Protein AF-A0A2P8WBK2-F1 (afdb_monomer_lite)

Foldseek 3Di:
DKDWAQDWDFDADPVGDTPDTDRTDIDDDDDPPPDPVVVQVVLVVCVVVVNDPDPDDPLNVVLVVVVVVVVVCCVVVVDDDDDDDSPDDDDDDDD

pLDDT: mean 80.71, std 12.58, range [42.25, 95.12]

Secondary structure (DSSP, 8-state):
-EEEE---EEEE-TTS-EEEEE--EEEE-------HHHHHHHHHHHHHTTSS--SS-HHHHHHHHHHHHHHHHHHHH-PPP----TTS-PPP---

Structure (mmCIF, N/CA/C/O backbone):
data_AF-A0A2P8WBK2-F1
#
_entry.id   AF-A0A2P8WBK2-F1
#
loop_
_atom_site.group_PDB
_atom_site.id
_atom_site.type_symbol
_atom_site.label_atom_id
_atom_site.label_alt_id
_atom_site.label_comp_id
_atom_site.label_asym_id
_atom_site.label_entity_id
_atom_site.label_seq_id
_atom_site.pdbx_PDB_ins_code
_atom_site.Cartn_x
_atom_site.Cartn_y
_atom_site.Cartn_z
_atom_site.occupancy
_atom_site.B_iso_or_equiv
_atom_site.auth_seq_id
_atom_site.auth_comp_id
_atom_site.auth_asym_id
_atom_site.auth_atom_id
_atom_site.pdbx_PDB_model_num
ATOM 1 N N . ILE A 1 1 ? 12.345 6.448 -12.024 1.00 84.12 1 ILE A N 1
ATOM 2 C CA . ILE A 1 1 ? 13.042 6.530 -10.712 1.00 84.12 1 ILE A CA 1
ATOM 3 C C . ILE A 1 1 ? 14.537 6.705 -10.976 1.00 84.12 1 ILE A C 1
ATOM 5 O O . ILE A 1 1 ? 15.031 6.085 -11.912 1.00 84.12 1 ILE A O 1
ATOM 9 N N . LEU A 1 2 ? 15.235 7.562 -10.224 1.00 90.19 2 LEU A N 1
ATOM 10 C CA . LEU A 1 2 ? 16.692 7.724 -10.320 1.00 90.19 2 LEU A CA 1
ATOM 11 C C . LEU A 1 2 ? 17.342 7.142 -9.067 1.00 90.19 2 LEU A C 1
ATOM 13 O O . LEU A 1 2 ? 16.966 7.514 -7.959 1.00 90.19 2 LEU A O 1
ATOM 17 N N . ILE A 1 3 ? 18.297 6.235 -9.246 1.00 89.25 3 ILE A N 1
ATOM 18 C CA . ILE A 1 3 ? 19.036 5.604 -8.153 1.00 89.25 3 ILE A CA 1
ATOM 19 C C . ILE A 1 3 ? 20.492 6.032 -8.281 1.00 89.25 3 ILE A C 1
ATOM 21 O O . ILE A 1 3 ? 21.156 5.701 -9.262 1.00 89.25 3 ILE A O 1
ATOM 25 N N . HIS A 1 4 ? 20.981 6.773 -7.289 1.00 89.81 4 HIS A N 1
ATOM 26 C CA . HIS A 1 4 ? 22.387 7.143 -7.209 1.00 89.81 4 HIS A CA 1
ATOM 27 C C . HIS A 1 4 ? 23.160 6.059 -6.456 1.00 89.81 4 HIS A C 1
ATOM 29 O O . HIS A 1 4 ? 22.871 5.783 -5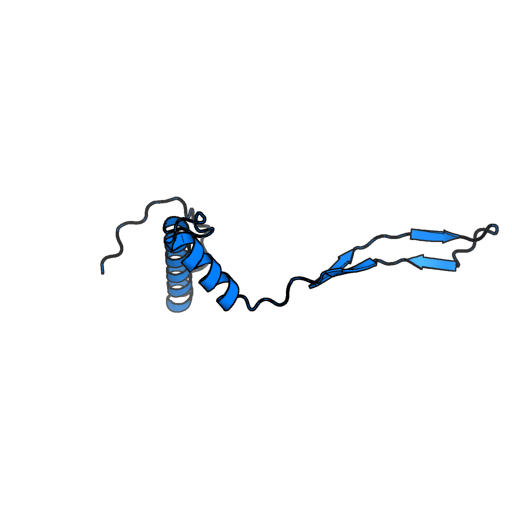.290 1.00 89.81 4 HIS A O 1
ATOM 35 N N . ARG A 1 5 ? 24.148 5.452 -7.112 1.00 85.69 5 ARG A N 1
ATOM 36 C CA . ARG A 1 5 ? 25.051 4.474 -6.501 1.00 85.69 5 ARG A CA 1
ATOM 37 C C . ARG A 1 5 ? 26.440 5.071 -6.404 1.00 85.69 5 ARG A C 1
ATOM 39 O O . ARG A 1 5 ? 27.054 5.389 -7.418 1.00 85.69 5 ARG A O 1
ATOM 46 N N . GLN A 1 6 ? 26.941 5.210 -5.182 1.00 81.94 6 GLN A N 1
ATOM 47 C CA . GLN A 1 6 ? 28.331 5.591 -4.970 1.00 81.94 6 GLN A CA 1
ATOM 48 C C . GLN A 1 6 ? 29.214 4.378 -5.255 1.00 81.94 6 GLN A C 1
ATOM 50 O O . GLN A 1 6 ? 29.123 3.344 -4.598 1.00 81.94 6 GLN A O 1
ATOM 55 N N . THR A 1 7 ? 30.044 4.489 -6.281 1.00 72.50 7 THR A N 1
ATOM 56 C CA . THR A 1 7 ? 31.052 3.492 -6.631 1.00 72.50 7 THR A CA 1
ATOM 57 C C . THR A 1 7 ? 32.273 4.276 -7.055 1.00 72.50 7 THR A C 1
ATOM 59 O O . THR A 1 7 ? 32.220 4.974 -8.062 1.00 72.50 7 THR A O 1
ATOM 62 N N . THR A 1 8 ? 33.338 4.213 -6.262 1.00 71.06 8 THR A N 1
ATOM 63 C CA . THR A 1 8 ? 34.580 4.920 -6.559 1.00 71.06 8 THR A CA 1
ATOM 64 C C . THR A 1 8 ? 35.502 3.998 -7.345 1.00 71.06 8 THR A C 1
ATOM 66 O O . THR A 1 8 ? 35.986 2.989 -6.837 1.00 71.06 8 THR A O 1
ATOM 69 N N . ALA A 1 9 ? 35.742 4.345 -8.607 1.00 69.56 9 ALA A N 1
ATOM 70 C CA . ALA A 1 9 ? 36.724 3.676 -9.451 1.00 69.56 9 ALA A CA 1
ATOM 71 C C . ALA A 1 9 ? 37.652 4.727 -10.066 1.00 69.56 9 ALA A C 1
ATOM 73 O O . ALA A 1 9 ? 37.196 5.707 -10.660 1.00 69.56 9 ALA A O 1
ATOM 74 N N . ASN A 1 10 ? 38.960 4.523 -9.909 1.00 69.75 10 ASN A N 1
ATOM 75 C CA . ASN A 1 10 ? 39.984 5.384 -10.491 1.00 69.75 10 ASN A CA 1
ATOM 76 C C . ASN A 1 10 ? 40.585 4.678 -11.707 1.00 69.75 10 ASN A C 1
ATOM 78 O O . ASN A 1 10 ? 41.037 3.539 -11.595 1.00 69.75 10 ASN A O 1
ATOM 82 N N . SER A 1 11 ? 40.625 5.363 -12.848 1.00 65.19 11 SER A N 1
ATOM 83 C CA . SER A 1 11 ? 41.378 4.906 -14.020 1.00 65.19 11 SER A CA 1
ATOM 84 C C . SER A 1 11 ? 42.739 5.602 -14.047 1.00 65.19 11 SER A C 1
ATOM 86 O O . SER A 1 11 ? 42.810 6.835 -14.057 1.00 65.19 11 SER A O 1
ATOM 88 N N . PHE A 1 12 ? 43.812 4.809 -14.029 1.00 72.31 12 PHE A N 1
ATOM 89 C CA . PHE A 1 12 ? 45.200 5.278 -14.035 1.00 72.3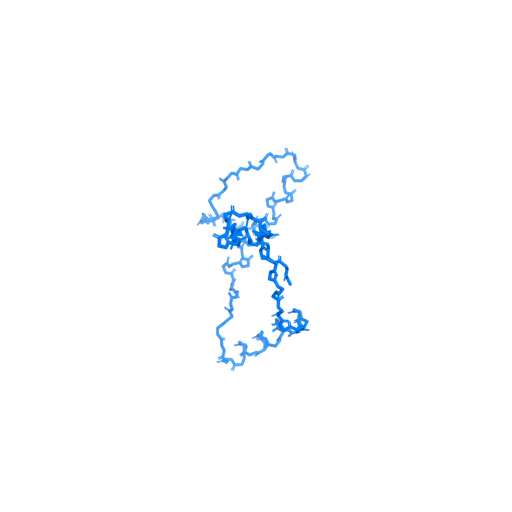1 12 PHE A CA 1
ATOM 90 C C . PHE A 1 12 ? 45.850 5.024 -15.400 1.00 72.31 12 PHE A C 1
ATOM 92 O O . PHE A 1 12 ? 45.505 4.057 -16.078 1.00 72.31 12 PHE A O 1
ATOM 99 N N . THR A 1 13 ? 46.802 5.869 -15.797 1.00 73.19 13 THR A N 1
ATOM 100 C CA . THR A 1 13 ? 47.712 5.576 -16.919 1.00 73.19 13 THR A CA 1
ATOM 101 C C . THR A 1 13 ? 48.857 4.667 -16.482 1.00 73.19 13 THR A C 1
ATOM 103 O O . THR A 1 13 ? 49.183 4.612 -15.296 1.00 73.19 13 THR A O 1
ATOM 106 N N . ASP A 1 14 ? 49.550 4.049 -17.445 1.00 71.19 14 ASP A N 1
ATOM 107 C CA . ASP A 1 14 ? 50.799 3.297 -17.212 1.00 71.19 14 ASP A CA 1
ATOM 108 C C . ASP A 1 14 ? 51.895 4.125 -16.508 1.00 71.19 14 ASP A C 1
ATOM 110 O O . ASP A 1 14 ? 52.824 3.571 -15.927 1.00 71.19 14 ASP A O 1
ATOM 114 N N . TYR A 1 15 ? 51.767 5.457 -16.503 1.00 71.50 15 TYR A N 1
ATOM 115 C CA . TYR A 1 15 ? 52.669 6.390 -15.823 1.00 71.50 15 TYR A CA 1
ATOM 116 C C . TYR A 1 15 ? 52.139 6.886 -14.461 1.00 71.50 15 TYR A C 1
ATOM 118 O O . TYR A 1 15 ? 52.648 7.867 -13.918 1.00 71.50 15 TYR A O 1
ATOM 126 N N . GLY A 1 16 ? 51.122 6.229 -13.891 1.00 67.25 16 GLY A N 1
ATOM 127 C CA . GLY A 1 16 ? 50.657 6.444 -12.513 1.00 67.25 16 GLY A CA 1
ATOM 128 C C . GLY A 1 16 ? 49.767 7.674 -12.289 1.00 67.25 16 GLY A C 1
ATOM 129 O O . GLY A 1 16 ? 49.459 8.009 -11.146 1.00 67.25 16 GLY A O 1
ATOM 130 N N . GLN A 1 17 ? 49.332 8.353 -13.350 1.00 76.88 17 GLN A N 1
ATOM 131 C CA . GLN A 1 17 ? 48.488 9.550 -13.256 1.00 76.88 17 GLN A CA 1
ATOM 132 C C . GLN A 1 17 ? 46.999 9.163 -13.323 1.00 76.88 17 GLN A C 1
ATOM 134 O O . GLN A 1 17 ? 46.602 8.388 -14.194 1.00 76.88 17 GLN A O 1
ATOM 139 N N . VAL A 1 18 ? 46.162 9.698 -12.419 1.00 72.31 18 VAL A N 1
ATOM 140 C CA . VAL A 1 18 ? 44.694 9.516 -12.456 1.00 72.31 18 VAL A CA 1
ATOM 141 C C . VAL A 1 18 ? 44.115 10.417 -13.543 1.00 72.31 18 VAL A C 1
ATOM 143 O O . VAL A 1 18 ? 44.181 11.637 -13.417 1.00 72.31 18 VAL A O 1
ATOM 146 N N . LEU A 1 19 ? 43.522 9.834 -14.586 1.00 72.62 19 LEU A N 1
ATOM 147 C CA . LEU A 1 19 ? 42.867 10.608 -15.652 1.00 72.62 19 LEU A CA 1
ATOM 148 C C . LEU A 1 19 ? 41.391 10.863 -15.370 1.00 72.62 19 LEU A C 1
ATOM 150 O O . LEU A 1 19 ? 40.851 11.899 -15.747 1.00 72.62 19 LEU A O 1
ATOM 154 N N . TYR A 1 20 ? 40.733 9.899 -14.734 1.00 68.06 20 TYR A N 1
ATOM 155 C CA . TYR A 1 20 ? 39.304 9.945 -14.489 1.00 68.06 20 TYR A CA 1
ATOM 156 C C . TYR A 1 20 ? 38.966 9.214 -13.196 1.00 68.06 20 TYR A C 1
ATOM 158 O O . TYR A 1 20 ? 39.435 8.096 -12.947 1.00 68.06 20 TYR A O 1
ATOM 166 N N . ARG A 1 21 ? 38.133 9.862 -12.384 1.00 74.12 21 ARG A N 1
ATOM 167 C CA . ARG A 1 21 ? 37.492 9.275 -11.215 1.00 74.12 21 ARG A CA 1
ATOM 168 C C . ARG A 1 21 ? 36.000 9.205 -11.501 1.00 74.12 21 ARG A C 1
ATOM 170 O O . ARG A 1 21 ? 35.364 10.231 -11.728 1.00 74.12 21 ARG A O 1
ATOM 177 N N . GLN A 1 22 ? 35.456 7.995 -11.487 1.00 78.62 22 GLN A N 1
ATOM 178 C CA . GLN A 1 22 ? 34.014 7.812 -11.461 1.00 78.62 22 GLN A CA 1
ATOM 179 C C . GLN A 1 22 ? 33.548 8.020 -10.015 1.00 78.62 22 GLN A C 1
ATOM 181 O O . GLN A 1 22 ? 33.901 7.231 -9.141 1.00 78.62 22 GLN A O 1
ATOM 186 N N . ASP A 1 23 ? 32.793 9.090 -9.763 1.00 77.69 23 ASP A N 1
ATOM 187 C CA . ASP A 1 23 ? 32.282 9.426 -8.421 1.00 77.69 23 ASP A CA 1
ATOM 188 C C . ASP A 1 23 ? 30.976 8.681 -8.074 1.00 77.69 23 ASP A C 1
ATOM 190 O O . ASP A 1 23 ? 30.584 8.578 -6.908 1.00 77.69 23 ASP A O 1
ATOM 194 N N . GLY A 1 24 ? 30.306 8.114 -9.078 1.00 81.25 24 GLY A N 1
ATOM 195 C CA . GLY A 1 24 ? 29.093 7.326 -8.905 1.00 81.25 24 GLY A CA 1
ATOM 196 C C . GLY A 1 24 ? 28.451 6.929 -10.230 1.00 81.25 24 GLY A C 1
ATOM 197 O O . GLY A 1 24 ? 28.872 7.358 -11.304 1.00 81.25 24 GLY A O 1
ATOM 198 N N . LEU A 1 25 ? 27.430 6.082 -10.147 1.00 86.25 25 LEU A N 1
ATOM 199 C CA . LEU A 1 25 ? 26.576 5.680 -11.259 1.00 86.25 25 LEU A CA 1
ATOM 200 C C . LEU A 1 25 ? 25.142 6.130 -10.966 1.00 86.25 25 LEU A C 1
ATOM 202 O O . LEU A 1 25 ? 24.601 5.834 -9.899 1.00 86.25 25 LEU A O 1
ATOM 206 N N . ILE A 1 26 ? 24.518 6.824 -11.917 1.00 89.25 26 ILE A N 1
ATOM 207 C CA . ILE A 1 26 ? 23.086 7.132 -11.867 1.00 89.25 26 ILE A CA 1
ATOM 208 C C . ILE A 1 26 ? 22.360 6.129 -12.749 1.00 89.25 26 ILE A C 1
ATOM 210 O O . ILE A 1 26 ? 22.506 6.142 -13.971 1.00 89.25 26 ILE A O 1
ATOM 214 N N . GLU A 1 27 ? 21.539 5.288 -12.133 1.00 89.06 27 GLU A N 1
ATOM 215 C CA . GLU A 1 27 ? 20.648 4.394 -12.860 1.00 89.06 27 GLU A CA 1
ATOM 216 C C . GLU A 1 27 ? 19.256 4.992 -12.971 1.00 89.06 27 GLU A C 1
ATOM 218 O O . GLU A 1 27 ? 18.659 5.437 -11.985 1.00 89.06 27 GLU A O 1
ATOM 223 N N . LYS A 1 28 ? 18.716 4.970 -14.188 1.00 89.56 28 LYS A N 1
ATOM 224 C CA . LYS A 1 28 ? 17.344 5.379 -14.461 1.00 89.56 28 LYS A CA 1
ATOM 225 C C . LYS A 1 28 ? 16.479 4.139 -14.631 1.00 89.56 28 LYS A C 1
ATOM 227 O O . LYS A 1 28 ? 16.521 3.481 -15.666 1.00 89.56 28 LYS A O 1
ATOM 232 N N . VAL A 1 29 ? 15.686 3.841 -13.606 1.00 86.81 29 VAL A N 1
ATOM 233 C CA . VAL A 1 29 ? 14.717 2.744 -13.632 1.00 86.81 29 VAL A CA 1
ATOM 234 C C . VAL A 1 29 ? 13.435 3.245 -14.281 1.00 86.81 29 VAL A C 1
ATOM 236 O O . VAL A 1 29 ? 12.838 4.234 -13.829 1.00 86.81 29 VAL A O 1
ATOM 239 N N . TYR A 1 30 ? 13.038 2.546 -15.339 1.00 82.62 30 TYR A N 1
ATOM 240 C CA . TYR A 1 30 ? 11.763 2.717 -16.0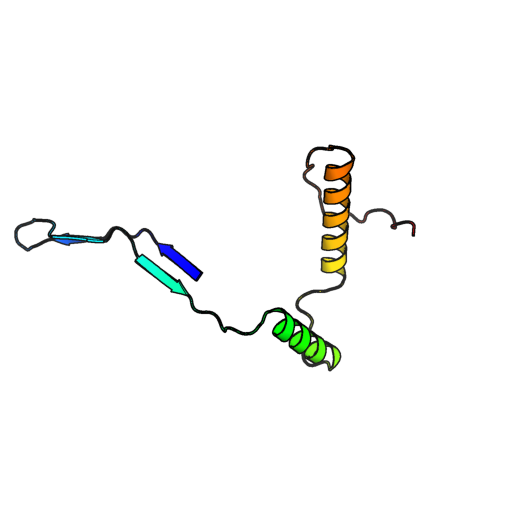16 1.00 82.62 30 TYR A CA 1
ATOM 241 C C . TYR A 1 30 ? 10.806 1.639 -15.521 1.00 82.62 30 TYR A C 1
ATOM 243 O O . TYR A 1 30 ? 11.129 0.456 -15.550 1.00 82.62 30 TYR A O 1
ATOM 251 N N . THR A 1 31 ? 9.638 2.057 -15.062 1.00 81.12 31 THR A N 1
ATOM 252 C CA . THR A 1 31 ? 8.515 1.166 -14.773 1.00 81.12 31 THR A CA 1
ATOM 253 C C . THR A 1 31 ? 7.466 1.361 -15.859 1.00 81.12 31 THR A C 1
ATOM 255 O O . THR A 1 31 ? 7.468 2.384 -16.548 1.00 81.12 31 THR A O 1
ATOM 258 N N . SER A 1 32 ? 6.576 0.389 -16.036 1.00 79.75 32 SER A N 1
ATOM 259 C CA . SER A 1 32 ? 5.418 0.551 -16.913 1.00 79.75 32 SER A CA 1
ATOM 260 C C . SER A 1 32 ? 4.624 1.802 -16.518 1.00 79.75 32 SER A C 1
ATOM 262 O O . SER A 1 32 ? 4.304 1.980 -15.345 1.00 79.75 32 SER A O 1
ATOM 264 N N . ASN A 1 33 ? 4.282 2.647 -17.496 1.00 78.75 33 ASN A N 1
ATOM 265 C CA . ASN A 1 33 ? 3.467 3.860 -17.313 1.00 78.75 33 ASN A CA 1
ATOM 266 C C . ASN A 1 33 ? 1.966 3.545 -17.148 1.00 78.75 33 ASN A C 1
ATOM 268 O O . ASN A 1 33 ? 1.118 4.338 -17.553 1.00 78.75 33 ASN A O 1
ATOM 272 N N . ILE A 1 34 ? 1.623 2.373 -16.611 1.00 86.75 34 ILE A N 1
ATOM 273 C CA . ILE A 1 34 ? 0.223 2.032 -16.360 1.00 86.75 34 ILE A CA 1
ATOM 274 C C . ILE A 1 34 ? -0.261 2.932 -15.227 1.00 86.75 34 ILE A C 1
ATOM 276 O O . ILE A 1 34 ? 0.415 3.087 -14.209 1.00 86.75 34 ILE A O 1
ATOM 280 N N . GLU A 1 35 ? -1.408 3.565 -15.440 1.00 90.94 35 GLU A N 1
ATOM 281 C CA . GLU A 1 35 ? -2.019 4.432 -14.445 1.00 90.94 35 GLU A CA 1
ATOM 282 C C . GLU A 1 35 ? -2.374 3.597 -13.198 1.00 90.94 35 GLU A C 1
ATOM 284 O O . GLU A 1 35 ? -3.015 2.552 -13.340 1.00 90.94 35 GLU A O 1
ATOM 289 N N . PRO A 1 36 ? -1.922 3.989 -11.987 1.00 89.88 36 PRO A N 1
ATOM 290 C CA . PRO A 1 36 ? -2.045 3.134 -10.806 1.00 89.88 36 PRO A CA 1
ATOM 291 C C . PRO A 1 36 ? -3.482 2.711 -10.489 1.00 89.88 36 PRO A C 1
ATOM 293 O O . PRO A 1 36 ? -3.711 1.554 -10.148 1.00 89.88 36 PRO A O 1
ATOM 296 N N . LEU A 1 37 ? -4.448 3.622 -10.650 1.00 91.25 37 LEU A N 1
ATOM 297 C CA . LEU A 1 37 ? -5.855 3.343 -10.374 1.00 91.25 37 LEU A CA 1
ATOM 298 C C . LEU A 1 37 ? -6.436 2.337 -11.376 1.00 91.25 37 LEU A C 1
ATOM 300 O O . LEU A 1 37 ? -7.125 1.401 -10.978 1.00 91.25 37 LEU A O 1
ATOM 304 N N . HIS A 1 38 ? -6.132 2.484 -12.665 1.00 93.44 38 HIS A N 1
ATOM 305 C CA . HIS A 1 38 ? -6.516 1.511 -13.682 1.00 93.44 38 HIS A CA 1
ATOM 306 C C . HIS A 1 38 ? -5.987 0.106 -13.368 1.00 93.44 38 HIS A C 1
ATOM 308 O O . HIS A 1 38 ? -6.760 -0.852 -13.412 1.00 93.44 38 HIS A O 1
ATOM 314 N N . ALA A 1 39 ? -4.705 -0.009 -13.001 1.00 91.75 39 ALA A N 1
ATOM 315 C CA . ALA A 1 39 ? -4.104 -1.289 -12.623 1.00 91.75 39 ALA A CA 1
ATOM 316 C C . ALA A 1 39 ? -4.798 -1.914 -11.400 1.00 91.75 39 ALA A C 1
ATOM 318 O O . ALA A 1 39 ? -5.060 -3.116 -11.378 1.00 91.75 39 ALA A O 1
ATOM 319 N N . GLU A 1 40 ? -5.136 -1.104 -10.394 1.00 91.94 40 GLU A N 1
ATOM 320 C CA . GLU A 1 40 ? -5.836 -1.568 -9.194 1.00 91.94 40 GLU A CA 1
ATOM 321 C C . GLU A 1 40 ? -7.259 -2.062 -9.503 1.00 91.94 40 GLU A C 1
ATOM 323 O O . GLU A 1 40 ? -7.682 -3.106 -9.002 1.00 91.94 40 GLU A O 1
ATOM 328 N N . LEU A 1 41 ? -7.991 -1.358 -10.369 1.00 93.25 41 LEU A N 1
ATOM 329 C CA . LEU A 1 41 ? -9.340 -1.757 -10.779 1.00 93.25 41 LEU A CA 1
ATOM 330 C C . LEU A 1 41 ? -9.337 -3.040 -11.617 1.00 93.25 41 LEU A C 1
ATOM 332 O O . LEU A 1 41 ? -10.200 -3.902 -11.427 1.00 93.25 41 LEU A O 1
ATOM 336 N N . GLU A 1 42 ? -8.373 -3.189 -12.525 1.00 92.81 42 GLU A N 1
ATOM 337 C CA . GLU A 1 42 ? -8.188 -4.426 -13.288 1.00 92.81 42 GLU A CA 1
ATOM 338 C C . GLU A 1 42 ? -7.886 -5.607 -12.352 1.00 92.81 42 GLU A C 1
ATOM 340 O O . GLU A 1 42 ? -8.545 -6.652 -12.436 1.00 92.81 42 GLU A O 1
ATOM 345 N N . HIS A 1 43 ? -6.974 -5.405 -11.392 1.00 92.06 43 HIS A N 1
ATOM 346 C CA . HIS A 1 43 ? -6.642 -6.387 -10.357 1.00 92.06 43 HIS A CA 1
ATOM 347 C C . HIS A 1 43 ? -7.866 -6.789 -9.529 1.00 92.06 43 HIS A C 1
ATOM 349 O O . HIS A 1 43 ? -8.131 -7.977 -9.323 1.00 92.06 43 HIS A O 1
ATOM 355 N N . PHE A 1 44 ? -8.662 -5.809 -9.095 1.00 92.00 44 PHE A N 1
ATOM 356 C CA . PHE A 1 44 ? -9.887 -6.041 -8.334 1.00 92.00 44 PHE A CA 1
ATOM 357 C C . PHE A 1 44 ? -10.876 -6.928 -9.100 1.00 92.00 44 PHE A C 1
ATOM 359 O O . PHE A 1 44 ? -11.374 -7.919 -8.560 1.00 92.00 44 PHE A O 1
ATOM 366 N N . VAL A 1 45 ? -11.132 -6.622 -10.375 1.00 94.31 45 VAL A N 1
ATOM 367 C CA . VAL A 1 45 ? -12.039 -7.416 -11.216 1.00 94.31 45 VAL A CA 1
ATOM 368 C C . VAL A 1 45 ? -11.507 -8.837 -11.424 1.00 94.31 45 VAL A C 1
ATOM 370 O O . VAL A 1 45 ? -12.296 -9.787 -11.381 1.00 94.31 45 VAL A O 1
ATOM 373 N N . SER A 1 46 ? -10.194 -9.002 -11.620 1.00 94.12 46 SER A N 1
ATOM 374 C CA . SER A 1 46 ? -9.554 -10.322 -11.711 1.00 94.12 46 SER A CA 1
ATOM 375 C C . SER A 1 46 ? -9.787 -11.147 -10.440 1.00 94.12 46 SER A C 1
ATOM 377 O O . SER A 1 46 ? -10.245 -12.291 -10.513 1.00 94.12 46 SER A O 1
ATOM 379 N N . CYS A 1 47 ? -9.589 -10.536 -9.267 1.00 94.00 47 CYS A N 1
ATOM 380 C CA . CYS A 1 47 ? -9.811 -11.184 -7.974 1.00 94.00 47 CYS A CA 1
ATOM 381 C C . CYS A 1 47 ? -11.274 -11.599 -7.769 1.00 94.00 47 CYS A C 1
ATOM 383 O O . CYS A 1 47 ? -11.549 -12.727 -7.364 1.00 94.00 47 CYS A O 1
ATOM 385 N N . VAL A 1 48 ? -12.229 -10.722 -8.099 1.00 92.38 48 VAL A N 1
ATOM 386 C CA . VAL A 1 48 ? -13.672 -11.017 -7.980 1.00 92.38 48 VAL A CA 1
ATOM 387 C C . VAL A 1 48 ? -14.094 -12.164 -8.901 1.00 92.38 48 VAL A C 1
ATOM 389 O O . VAL A 1 48 ? -14.957 -12.963 -8.542 1.00 92.38 48 VAL A O 1
ATOM 392 N N . ARG A 1 49 ? -13.474 -12.280 -10.079 1.00 95.12 49 ARG A N 1
ATOM 393 C CA . ARG A 1 49 ? -13.713 -13.387 -11.021 1.00 95.12 49 ARG A CA 1
ATOM 394 C C . ARG A 1 49 ? -13.024 -14.695 -10.613 1.00 95.12 49 ARG A C 1
ATOM 396 O O . ARG A 1 49 ? -13.203 -15.696 -11.3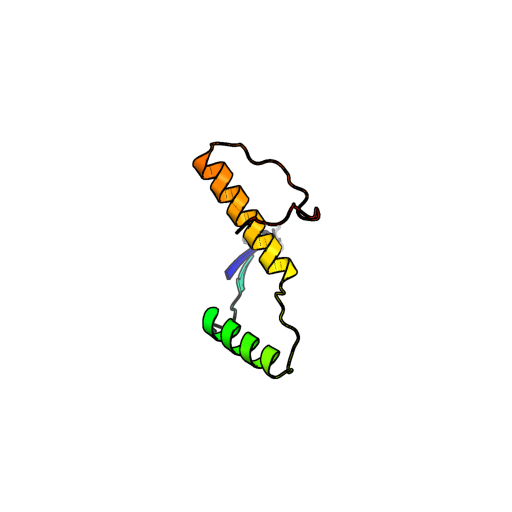01 1.00 95.12 49 ARG A O 1
ATOM 403 N N . GLY A 1 50 ? -12.269 -14.700 -9.513 1.00 89.69 50 GLY A N 1
ATOM 404 C CA . GLY A 1 50 ? -11.540 -15.866 -9.012 1.00 89.69 50 GLY A CA 1
ATOM 405 C C . GLY A 1 50 ? -10.207 -16.120 -9.717 1.00 89.69 50 GLY A C 1
ATOM 406 O O . GLY A 1 50 ? -9.670 -17.217 -9.600 1.00 89.69 50 GLY A O 1
ATOM 407 N N . GLY A 1 51 ? -9.687 -15.137 -10.460 1.00 83.44 51 GLY A N 1
ATOM 408 C CA . GLY A 1 51 ? -8.414 -15.253 -11.169 1.00 83.44 51 GLY A CA 1
ATOM 409 C C . GLY A 1 51 ? -7.202 -15.213 -10.240 1.00 83.44 51 GLY A C 1
ATOM 410 O O . GLY A 1 51 ? -6.244 -15.940 -10.475 1.00 83.44 51 GLY A O 1
ATOM 411 N N . GLU A 1 52 ? -7.251 -14.407 -9.172 1.00 85.62 52 GLU A N 1
ATOM 412 C CA . GLU A 1 52 ? -6.132 -14.190 -8.244 1.00 85.62 52 GLU A CA 1
ATOM 413 C C . GLU A 1 52 ? -6.614 -13.841 -6.822 1.00 85.62 52 GLU A C 1
ATOM 415 O O . GLU A 1 52 ? -7.763 -13.445 -6.615 1.00 85.62 52 GLU A O 1
ATOM 420 N N . GLN A 1 53 ? -5.738 -13.984 -5.821 1.00 88.56 53 GLN A N 1
ATOM 421 C CA . GLN A 1 53 ? -5.996 -13.489 -4.465 1.00 88.56 53 GLN A CA 1
ATOM 422 C C . GLN A 1 53 ? -5.649 -11.992 -4.396 1.00 88.56 53 GLN A C 1
ATOM 424 O O . GLN A 1 53 ? -4.582 -11.599 -4.876 1.00 88.56 53 GLN A O 1
ATOM 429 N N . PRO A 1 54 ? -6.486 -11.140 -3.773 1.00 89.75 54 PRO A N 1
ATOM 430 C CA . PRO A 1 54 ? -6.165 -9.726 -3.652 1.00 89.75 54 PRO A CA 1
ATOM 431 C C . PRO A 1 54 ? -4.886 -9.532 -2.832 1.00 89.75 54 PRO A C 1
ATOM 433 O O . PRO A 1 54 ? -4.740 -10.100 -1.749 1.00 89.75 54 PRO A O 1
ATOM 436 N N . SER A 1 55 ? -3.970 -8.696 -3.333 1.00 86.06 55 SER A N 1
ATOM 437 C CA . SER A 1 55 ? -2.724 -8.361 -2.630 1.00 86.06 55 SER A CA 1
ATOM 438 C C . SER A 1 55 ? -2.978 -7.593 -1.332 1.00 86.06 55 SER A C 1
ATOM 440 O O . SER A 1 55 ? -2.130 -7.606 -0.439 1.00 86.06 55 SER A O 1
ATOM 442 N N . VAL A 1 56 ? -4.153 -6.958 -1.226 1.00 85.62 56 VAL A N 1
ATOM 443 C CA . VAL A 1 56 ? -4.620 -6.274 -0.024 1.00 85.62 56 VAL A CA 1
ATOM 444 C C . VAL A 1 56 ? -5.956 -6.820 0.478 1.00 85.62 56 VAL A C 1
ATOM 446 O O . VAL A 1 56 ? -6.930 -6.909 -0.263 1.00 85.62 56 VAL A O 1
ATOM 449 N N . GLY A 1 57 ? -5.996 -7.225 1.751 1.00 87.25 57 GLY A N 1
ATOM 450 C CA . GLY A 1 57 ? -7.156 -7.869 2.383 1.00 87.25 57 GLY A CA 1
ATOM 451 C C . GLY A 1 57 ? -7.782 -7.045 3.512 1.00 87.25 57 GLY A C 1
ATOM 452 O O . GLY A 1 57 ? -7.240 -6.026 3.940 1.00 87.25 57 GLY A O 1
ATOM 453 N N . GLY A 1 58 ? -8.905 -7.525 4.057 1.00 88.31 58 GLY A N 1
ATOM 454 C CA . GLY A 1 58 ? -9.650 -6.827 5.116 1.00 88.31 58 GLY A CA 1
ATOM 455 C C . GLY A 1 58 ? -8.837 -6.543 6.386 1.00 88.31 58 GLY A C 1
ATOM 456 O O . GLY A 1 58 ? -9.003 -5.494 6.999 1.00 88.31 58 GLY A O 1
ATOM 457 N N . GLU A 1 59 ? -7.900 -7.421 6.757 1.00 90.12 59 GLU A N 1
ATOM 458 C CA . GLU A 1 59 ? -7.010 -7.191 7.905 1.00 90.12 59 GLU A CA 1
ATOM 459 C C . GLU A 1 59 ? -6.102 -5.972 7.692 1.00 90.12 59 GLU A C 1
ATOM 461 O O . GLU A 1 59 ? -5.903 -5.161 8.596 1.00 90.12 59 GLU A O 1
ATOM 466 N N . GLN A 1 60 ? -5.566 -5.816 6.481 1.00 90.06 60 GLN A N 1
ATOM 467 C CA . GLN A 1 60 ? -4.734 -4.667 6.138 1.00 90.06 60 GLN A CA 1
ATOM 468 C C . GLN A 1 60 ? -5.573 -3.389 6.071 1.00 90.06 60 GLN A C 1
ATOM 470 O O . GLN A 1 60 ? -5.136 -2.359 6.581 1.00 90.06 60 GLN A O 1
ATOM 475 N N . ALA A 1 61 ? -6.798 -3.467 5.540 1.00 89.19 61 ALA A N 1
ATOM 476 C CA . ALA A 1 61 ? -7.741 -2.350 5.555 1.00 89.19 61 ALA A CA 1
ATOM 477 C C . ALA A 1 61 ? -8.072 -1.902 6.990 1.00 89.19 61 ALA A C 1
ATOM 479 O O . ALA A 1 61 ? -8.060 -0.710 7.289 1.00 89.19 61 ALA A O 1
ATOM 480 N N . LEU A 1 62 ? -8.280 -2.850 7.909 1.00 92.69 62 LEU A N 1
ATOM 481 C CA . LEU A 1 62 ? -8.520 -2.553 9.321 1.00 92.69 62 LEU A CA 1
ATOM 482 C C . LEU A 1 62 ? -7.307 -1.883 9.979 1.00 92.69 62 LEU A C 1
ATOM 484 O O . LEU A 1 62 ? -7.468 -0.917 10.725 1.00 92.69 62 LEU A O 1
ATOM 488 N N . LYS A 1 63 ? -6.089 -2.363 9.697 1.00 90.00 63 LYS A N 1
ATOM 489 C CA . LYS A 1 63 ? -4.848 -1.733 10.184 1.00 90.00 63 LYS A CA 1
ATOM 490 C C . LYS A 1 63 ? -4.700 -0.305 9.657 1.00 90.00 63 LYS A C 1
ATOM 492 O O . LYS A 1 63 ? -4.347 0.582 10.431 1.00 90.00 63 LYS A O 1
ATOM 497 N N . ALA A 1 64 ? -5.006 -0.078 8.380 1.00 91.81 64 ALA A N 1
ATOM 498 C CA . ALA A 1 64 ? -4.972 1.249 7.775 1.00 91.81 64 ALA A CA 1
ATOM 499 C C . ALA A 1 64 ? -5.985 2.199 8.430 1.00 91.81 64 ALA A C 1
ATOM 501 O O . ALA A 1 64 ? -5.626 3.319 8.785 1.00 91.81 64 ALA A O 1
ATOM 502 N N . LEU A 1 65 ? -7.217 1.733 8.663 1.00 93.19 65 LEU A N 1
ATOM 503 C CA . LEU A 1 65 ? -8.251 2.533 9.317 1.00 93.19 65 LEU A CA 1
ATOM 504 C C . LEU A 1 65 ? -7.856 2.905 10.753 1.00 93.19 65 LEU A C 1
ATOM 506 O O . LEU A 1 65 ? -7.955 4.066 11.132 1.00 93.19 65 LEU A O 1
ATOM 510 N N . ARG A 1 66 ? -7.331 1.946 11.526 1.00 89.62 66 ARG A N 1
ATOM 511 C CA . ARG A 1 66 ? -6.821 2.202 12.885 1.00 89.62 66 ARG A CA 1
ATOM 512 C C . ARG A 1 66 ? -5.712 3.248 12.888 1.00 89.62 66 ARG A C 1
ATOM 514 O O . ARG A 1 66 ? -5.720 4.145 13.723 1.00 89.62 66 ARG A O 1
ATOM 521 N N . LEU A 1 67 ? -4.767 3.138 11.954 1.00 91.12 67 LEU A N 1
ATOM 522 C CA . LEU A 1 67 ? -3.690 4.113 11.819 1.00 91.12 67 LEU A CA 1
ATOM 523 C C . LEU A 1 67 ? -4.239 5.509 11.495 1.00 91.12 67 LEU A C 1
ATOM 525 O O . LEU A 1 67 ? -3.800 6.482 12.102 1.00 91.12 67 LEU A O 1
ATOM 529 N N . ALA A 1 68 ? -5.209 5.605 10.583 1.00 93.56 68 ALA A N 1
ATOM 530 C CA . ALA A 1 68 ? -5.842 6.871 10.225 1.00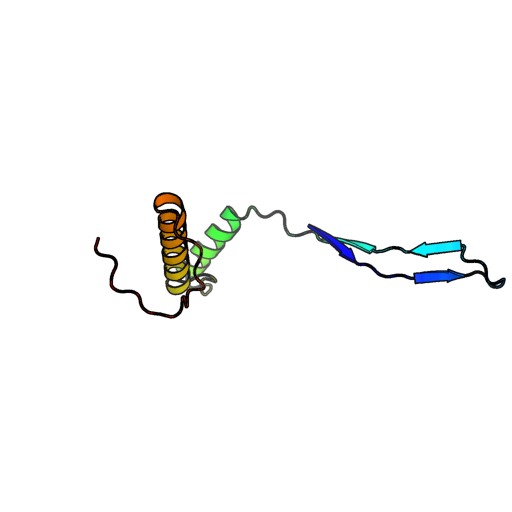 93.56 68 ALA A CA 1
ATOM 531 C C . ALA A 1 68 ? -6.552 7.524 11.423 1.00 93.56 68 ALA A C 1
ATOM 533 O O . ALA A 1 68 ? -6.330 8.707 11.671 1.00 93.56 68 ALA A O 1
ATOM 534 N N . SER A 1 69 ? -7.318 6.757 12.208 1.00 89.94 69 SER A N 1
ATOM 535 C CA . SER A 1 69 ? -7.983 7.265 13.419 1.00 89.94 69 SER A CA 1
ATOM 536 C C . SER A 1 69 ? -6.990 7.788 14.458 1.00 89.94 69 SER A C 1
ATOM 538 O O . SER A 1 69 ? -7.208 8.836 15.052 1.00 89.94 69 SER A O 1
ATOM 540 N N . LEU A 1 70 ? -5.854 7.113 14.648 1.00 87.44 70 LEU A N 1
ATOM 541 C CA . LEU A 1 70 ? -4.816 7.601 15.562 1.00 87.44 70 LEU A CA 1
ATOM 542 C C . LEU A 1 70 ? -4.189 8.906 15.070 1.00 87.44 70 LEU A C 1
ATOM 544 O O . LEU A 1 70 ? -3.913 9.797 15.869 1.00 87.44 70 LEU A O 1
ATOM 548 N N . ILE A 1 71 ? -3.949 9.024 13.760 1.00 90.12 71 ILE A N 1
ATOM 549 C CA . ILE A 1 71 ? -3.446 10.265 13.159 1.00 90.12 71 ILE A CA 1
ATOM 550 C C . ILE A 1 71 ? -4.431 11.409 13.393 1.00 90.12 71 ILE A C 1
ATOM 552 O O . ILE A 1 71 ? -4.001 12.504 13.752 1.00 90.12 71 ILE A O 1
ATOM 556 N N . GLU A 1 72 ? -5.726 11.146 13.235 1.00 89.94 72 GLU A N 1
ATOM 557 C CA . GLU A 1 72 ? -6.786 12.109 13.523 1.00 89.94 72 GLU A CA 1
ATOM 558 C C . GLU A 1 72 ? -6.763 12.547 14.993 1.00 89.94 72 GLU A C 1
ATOM 560 O O . GLU A 1 72 ? -6.626 13.740 15.254 1.00 89.94 72 GLU A O 1
ATOM 565 N N . GLU A 1 73 ? -6.771 11.605 15.943 1.00 86.38 73 GLU A N 1
ATOM 566 C CA . GLU A 1 73 ? -6.715 11.910 17.381 1.00 86.38 73 GLU A CA 1
ATOM 567 C C . GLU A 1 73 ? -5.466 12.716 17.767 1.00 86.38 73 GLU A C 1
ATOM 569 O O . GLU A 1 73 ? -5.539 13.646 18.569 1.00 86.38 73 GLU A O 1
ATOM 574 N N . MET A 1 74 ? -4.297 12.391 17.208 1.00 88.00 74 MET A N 1
ATOM 575 C CA . MET A 1 74 ? -3.072 13.160 17.458 1.00 88.00 74 MET A CA 1
ATOM 576 C C . MET A 1 74 ? -3.169 14.580 16.900 1.00 88.00 74 MET A C 1
ATOM 578 O O . MET A 1 74 ? -2.701 15.525 17.538 1.00 88.00 74 MET A O 1
ATOM 582 N N . ALA A 1 75 ? -3.764 14.732 15.716 1.00 89.38 75 ALA A N 1
ATOM 583 C CA . ALA A 1 75 ? -3.915 16.023 15.063 1.00 89.38 75 ALA A CA 1
ATOM 584 C C . ALA A 1 75 ? -4.924 16.926 15.789 1.00 89.38 75 ALA A C 1
ATOM 586 O O . ALA A 1 75 ? -4.705 18.137 15.849 1.00 89.38 75 ALA A O 1
ATOM 587 N N . THR A 1 76 ? -5.996 16.362 16.357 1.00 90.56 76 THR A N 1
ATOM 588 C CA . THR A 1 76 ? -7.026 17.125 17.080 1.00 90.56 76 THR A CA 1
ATOM 589 C C . THR A 1 76 ? -6.689 17.353 18.551 1.00 90.56 76 THR A C 1
ATOM 591 O O . THR A 1 76 ? -6.886 18.461 19.048 1.00 90.56 76 THR A O 1
ATOM 594 N N . ASP A 1 77 ? -6.153 16.345 19.245 1.00 82.44 77 ASP A N 1
ATOM 595 C CA . ASP A 1 77 ? -5.920 16.394 20.697 1.00 82.44 77 ASP A CA 1
ATOM 596 C C . ASP A 1 77 ? -4.484 16.807 21.063 1.00 82.44 77 ASP A C 1
ATOM 598 O O . ASP A 1 77 ? -4.161 16.963 22.242 1.00 82.44 77 ASP A O 1
ATOM 602 N N . GLY A 1 78 ? -3.589 16.939 20.076 1.00 76.81 78 GLY A N 1
ATOM 603 C CA . GLY A 1 78 ? -2.177 17.273 20.296 1.00 76.81 78 GLY A CA 1
ATOM 604 C C . GLY A 1 78 ? -1.387 16.179 21.025 1.00 76.81 78 GLY A C 1
ATOM 605 O O . GLY A 1 78 ? -0.340 16.455 21.616 1.00 76.81 78 GLY A O 1
ATOM 606 N N . LYS A 1 79 ? -1.885 14.937 21.021 1.00 73.44 79 LYS A N 1
ATOM 607 C CA . LYS A 1 79 ? -1.207 13.796 21.646 1.00 73.44 79 LYS A CA 1
ATOM 608 C C . LYS A 1 79 ? 0.050 13.423 20.841 1.00 73.44 79 LYS A C 1
ATOM 610 O O . LYS A 1 79 ? -0.007 13.369 19.614 1.00 73.44 79 LYS A O 1
ATOM 615 N N . PRO A 1 80 ? 1.190 13.142 21.499 1.00 78.31 80 PRO A N 1
ATOM 616 C CA . PRO A 1 80 ? 2.401 12.710 20.810 1.00 78.31 80 PRO A CA 1
ATOM 617 C C . PRO A 1 80 ? 2.257 11.281 20.272 1.00 78.31 80 PRO A C 1
ATOM 619 O O . PRO A 1 80 ? 1.552 10.458 20.858 1.00 78.31 80 PRO A O 1
ATOM 622 N N . TRP A 1 81 ? 2.988 10.971 19.197 1.00 80.50 81 TRP A N 1
ATOM 623 C CA . TRP A 1 81 ? 3.078 9.611 18.662 1.00 80.50 81 TRP A CA 1
ATOM 624 C C . TRP A 1 81 ? 3.550 8.630 19.736 1.00 80.50 81 TRP A C 1
ATOM 626 O O . TRP A 1 81 ? 4.606 8.815 20.345 1.00 80.50 81 TRP A O 1
ATOM 636 N N . GLN A 1 82 ? 2.781 7.563 19.932 1.00 73.25 82 GLN A N 1
ATOM 637 C CA . GLN A 1 82 ? 3.164 6.430 20.764 1.00 73.25 82 GLN A CA 1
ATOM 638 C C . GLN A 1 82 ? 3.383 5.217 19.867 1.00 73.25 82 GLN A C 1
ATOM 640 O O . GLN A 1 82 ? 2.582 4.935 18.977 1.00 73.25 82 GLN A O 1
ATOM 645 N N . THR A 1 83 ? 4.478 4.496 20.098 1.00 65.94 83 THR A N 1
ATOM 646 C CA . THR A 1 83 ? 4.795 3.266 19.373 1.00 65.94 83 THR A CA 1
ATOM 647 C C . THR A 1 83 ? 3.731 2.222 19.694 1.00 65.94 83 THR A C 1
ATOM 649 O O . THR A 1 83 ? 3.746 1.626 20.769 1.00 65.94 83 THR A O 1
ATOM 652 N N . LEU A 1 84 ? 2.772 2.047 18.788 1.00 64.94 84 LEU A N 1
ATOM 653 C CA . LEU A 1 84 ? 1.651 1.143 18.999 1.00 64.94 84 LEU A CA 1
ATOM 654 C C . LEU A 1 84 ? 1.953 -0.256 18.470 1.00 64.94 84 LEU A C 1
ATOM 656 O O . LEU A 1 84 ? 2.503 -0.424 17.380 1.00 64.94 84 LEU A O 1
ATOM 660 N N . ASP A 1 85 ? 1.486 -1.258 19.204 1.00 64.75 85 ASP A N 1
ATOM 661 C CA . ASP A 1 85 ? 1.393 -2.618 18.701 1.00 64.75 85 ASP A CA 1
ATOM 662 C C . ASP A 1 85 ? 0.076 -2.790 17.925 1.00 64.75 85 ASP A C 1
ATOM 664 O O . ASP A 1 85 ? -0.988 -3.055 18.489 1.00 64.75 85 ASP A O 1
ATOM 668 N N . LEU A 1 86 ? 0.143 -2.621 16.600 1.00 62.81 86 LEU A N 1
ATOM 669 C CA . LEU A 1 86 ? -0.998 -2.774 15.683 1.00 62.81 86 LEU A CA 1
ATOM 670 C C . LEU A 1 86 ? -1.553 -4.212 15.626 1.00 62.81 86 LEU A C 1
ATOM 672 O O . LEU A 1 86 ? -2.541 -4.454 14.926 1.00 62.81 86 LEU A O 1
ATOM 676 N N . SER A 1 87 ? -0.929 -5.163 16.331 1.00 60.72 87 SER A N 1
ATOM 677 C CA . SER A 1 87 ? -1.408 -6.540 16.452 1.00 60.72 87 SER A CA 1
ATOM 678 C C . SER A 1 87 ? -2.478 -6.726 17.534 1.00 60.72 87 SER A C 1
ATOM 680 O O . SER A 1 87 ? -3.150 -7.759 17.549 1.00 60.72 87 SER A O 1
ATOM 682 N N . GLN A 1 88 ? -2.710 -5.732 18.402 1.00 56.31 88 GLN A N 1
ATOM 683 C CA . GLN A 1 88 ? -3.730 -5.864 19.440 1.00 56.31 88 GLN A CA 1
ATOM 684 C C . GLN A 1 88 ? -5.159 -5.705 18.877 1.00 56.31 88 GLN A C 1
ATOM 686 O O . GLN A 1 88 ? -5.437 -4.801 18.076 1.00 56.31 88 GLN A O 1
ATOM 691 N N . PRO A 1 89 ? -6.109 -6.573 19.274 1.00 52.50 89 PRO A N 1
ATOM 692 C CA . PRO A 1 89 ? -7.521 -6.366 18.995 1.00 52.50 89 PRO A CA 1
ATOM 693 C C . PRO A 1 89 ? -8.032 -5.214 19.868 1.00 52.50 89 PRO A C 1
ATOM 695 O O . PRO A 1 89 ? -8.198 -5.360 21.075 1.00 52.50 89 PRO A O 1
ATOM 698 N N . THR A 1 90 ? -8.270 -4.050 19.265 1.00 59.00 90 THR A N 1
ATOM 699 C CA . THR A 1 90 ? -8.971 -2.957 19.942 1.00 59.00 90 THR A CA 1
ATOM 700 C C . THR A 1 90 ? -10.468 -3.250 20.014 1.00 59.00 90 THR A C 1
ATOM 702 O O . THR A 1 90 ? -11.027 -3.899 19.125 1.00 59.00 90 THR A O 1
ATOM 705 N N . ALA A 1 91 ? -11.097 -2.797 21.104 1.00 55.72 91 ALA A N 1
ATOM 706 C CA . ALA A 1 91 ? -12.531 -2.913 21.357 1.00 55.72 91 ALA A CA 1
ATOM 707 C C . ALA A 1 91 ? -13.363 -2.436 20.147 1.00 55.72 91 ALA A C 1
ATOM 709 O O . ALA A 1 91 ? -12.901 -1.568 19.400 1.00 55.72 91 ALA A O 1
ATOM 710 N N . PRO A 1 92 ? -14.565 -3.003 19.929 1.00 48.31 92 PRO A N 1
ATOM 711 C CA . PRO A 1 92 ? -15.369 -2.697 18.755 1.00 48.31 92 PRO A CA 1
ATOM 712 C C . PRO A 1 92 ? -15.633 -1.195 18.652 1.00 48.31 92 PRO A C 1
ATOM 714 O O . PRO A 1 92 ? -16.045 -0.552 19.619 1.00 48.31 92 PRO A O 1
ATOM 717 N N . VAL A 1 93 ? -15.399 -0.664 17.452 1.00 50.78 93 VAL A N 1
ATOM 718 C CA . VAL A 1 93 ? -15.800 0.688 17.066 1.00 50.78 93 VAL A CA 1
ATOM 719 C C . VAL A 1 93 ? -17.312 0.758 17.258 1.00 50.78 93 VAL A C 1
ATOM 721 O O . VAL A 1 93 ? -18.057 0.049 16.583 1.00 50.78 93 VAL A O 1
ATOM 724 N N . SER A 1 94 ? -17.753 1.538 18.242 1.00 42.25 94 SER A N 1
ATOM 725 C CA . SER A 1 94 ? -19.174 1.818 18.430 1.00 42.25 94 SER A CA 1
ATOM 726 C C . SER A 1 94 ? -19.582 2.781 17.321 1.00 42.25 94 SER A C 1
ATOM 728 O O . SER A 1 94 ? -19.150 3.932 17.328 1.00 42.25 94 SER A O 1
ATOM 730 N N . VAL A 1 95 ? -20.309 2.258 16.332 1.00 45.97 95 VAL A N 1
ATOM 731 C CA . 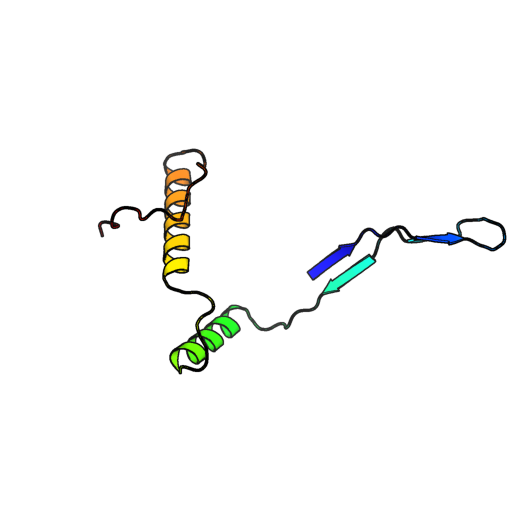VAL A 1 95 ? -20.983 3.039 15.283 1.00 45.97 95 VAL A CA 1
ATOM 732 C C . VAL A 1 95 ? -22.235 3.680 15.863 1.00 45.97 95 VAL A C 1
ATOM 734 O O . VAL A 1 95 ? -22.930 2.981 16.637 1.00 45.97 95 VAL A O 1
#

Sequence (95 aa):
ILIHRQTTANSFTDYGQVLYRQDGLIEKVYTSNIEPLHAELEHFVSCVRGGEQPSVGGEQALKALRLASLIEEMATDGKPWQTLDLSQPTAPVSV

Radius of gyration: 25.0 Å; chains: 1; bounding box: 74×33×39 Å